Protein AF-A0A941FJR9-F1 (afdb_monomer_lite)

InterPro domains:
  IPR003754 Tetrapyrrole biosynthesis, uroporphyrinogen III synthase [PF02602] (5-1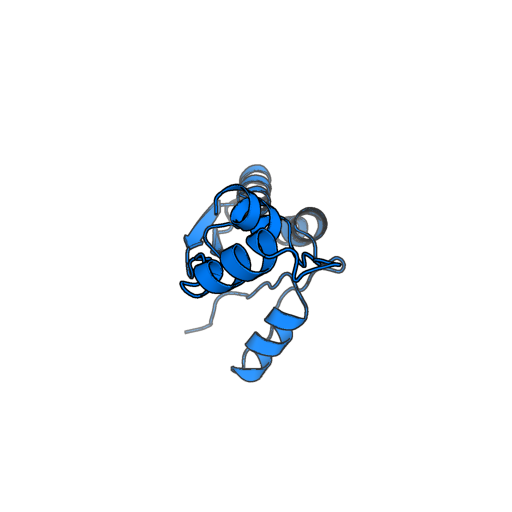15)
  IPR003754 Tetrapyrrole biosynthesis, uroporphyrinogen III synthase [cd06578] (5-115)
  IPR036108 Tetrapyrrole biosynthesis, uroporphyrinogen III synthase superfamily [G3DSA:3.40.50.10090] (2-45)
  IPR036108 Tetrapyrrole biosynthesis, uroporphyrinogen III synthase superfamily [G3DSA:3.40.50.10090] (47-116)
  IPR036108 Tetrapyrrole biosynthesis, uroporphyrinogen III synthase superfamily [SSF69618] (5-115)
  IPR039793 Uroporphyrinogen-III synthase [PTHR38042] (5-115)

Secondary structure (DSSP, 8-state):
-PPPP-B-SSHHHHHHHHHTT---SB--SSSSHHHHHHHHGGGPPTT-EEEEEEETT--SHHHHHHHHTT-EEEEEEEE-----TTHHHHHHHHHTT--S----SSHHHHHHHHH-

Structure (mmCIF, N/CA/C/O backbone):
data_AF-A0A941FJR9-F1
#
_entry.id   AF-A0A941FJR9-F1
#
loop_
_atom_site.group_PDB
_atom_site.id
_atom_site.type_symbol
_atom_site.label_atom_id
_atom_site.label_alt_id
_atom_site.label_comp_id
_atom_site.label_asym_id
_atom_site.label_entity_id
_atom_site.label_seq_id
_atom_site.pdbx_PDB_ins_code
_atom_site.Cartn_x
_atom_site.Cartn_y
_atom_site.Cartn_z
_atom_site.occupancy
_atom_site.B_iso_or_equiv
_atom_site.auth_seq_id
_atom_site.auth_comp_id
_atom_site.auth_asym_id
_atom_site.auth_atom_id
_atom_site.pdbx_PDB_model_num
ATOM 1 N N . MET A 1 1 ? -4.054 -14.640 22.222 1.00 54.53 1 MET A N 1
ATOM 2 C CA . MET A 1 1 ? -3.711 -13.287 21.732 1.00 54.53 1 MET A CA 1
ATOM 3 C C . MET A 1 1 ? -4.521 -13.049 20.465 1.00 54.53 1 MET A C 1
ATOM 5 O O . MET A 1 1 ? -4.495 -13.914 19.599 1.00 54.53 1 MET A O 1
ATOM 9 N N . LYS A 1 2 ? -5.329 -11.985 20.395 1.00 76.31 2 LYS A N 1
ATOM 10 C CA . LYS A 1 2 ? -6.136 -11.677 19.201 1.00 76.31 2 LYS A CA 1
ATOM 11 C C . LYS A 1 2 ? -5.260 -10.888 18.229 1.00 76.31 2 LYS A C 1
ATOM 13 O O . LYS A 1 2 ? -4.560 -9.979 18.668 1.00 76.31 2 LYS A O 1
ATOM 18 N N . LEU A 1 3 ? -5.262 -11.259 16.951 1.00 83.06 3 LEU A N 1
ATOM 19 C CA . LEU A 1 3 ? -4.546 -10.494 15.932 1.00 83.06 3 LEU A CA 1
ATOM 20 C C . LEU A 1 3 ? -5.155 -9.087 15.798 1.00 83.06 3 LEU A C 1
ATOM 22 O O . LEU A 1 3 ? -6.365 -8.936 16.008 1.00 83.06 3 LEU A O 1
ATOM 26 N N . PRO A 1 4 ? -4.344 -8.069 15.454 1.00 91.25 4 PRO A N 1
ATOM 27 C CA . PRO A 1 4 ? -4.861 -6.777 15.018 1.00 91.25 4 PRO A CA 1
ATOM 28 C C . PRO A 1 4 ? -5.814 -6.941 13.829 1.00 91.25 4 PRO A C 1
ATOM 30 O O . PRO A 1 4 ? -5.718 -7.921 13.088 1.00 91.25 4 PRO A O 1
ATOM 33 N N . LYS A 1 5 ? -6.708 -5.966 13.632 1.00 94.56 5 LYS A N 1
ATOM 34 C CA . LYS A 1 5 ? -7.535 -5.917 12.420 1.00 94.56 5 LYS A CA 1
ATOM 35 C C . LYS A 1 5 ? -6.642 -5.756 11.188 1.00 94.56 5 LYS A C 1
ATOM 37 O O . LYS A 1 5 ? -5.658 -5.018 11.240 1.00 94.56 5 LYS A O 1
ATOM 42 N N . ILE A 1 6 ? -6.987 -6.425 10.093 1.00 95.69 6 ILE A N 1
ATOM 43 C CA . ILE A 1 6 ? -6.184 -6.463 8.868 1.00 95.69 6 ILE A CA 1
ATOM 44 C C . ILE A 1 6 ? -6.925 -5.751 7.737 1.00 95.69 6 ILE A C 1
ATOM 46 O O . ILE A 1 6 ? -8.031 -6.136 7.368 1.00 95.69 6 ILE A O 1
ATOM 50 N N . ALA A 1 7 ? -6.282 -4.752 7.142 1.00 95.69 7 ALA A N 1
ATOM 51 C CA . ALA A 1 7 ? -6.742 -4.083 5.931 1.00 95.69 7 ALA A CA 1
ATOM 52 C C . ALA A 1 7 ? -5.871 -4.493 4.735 1.00 95.69 7 ALA A C 1
ATOM 54 O O . ALA A 1 7 ? -4.657 -4.657 4.873 1.00 95.69 7 ALA A O 1
ATOM 55 N N . VAL A 1 8 ? -6.473 -4.645 3.555 1.00 95.19 8 VAL A N 1
ATOM 56 C CA . VAL A 1 8 ? -5.749 -4.923 2.302 1.00 95.19 8 VAL A CA 1
ATOM 57 C C . VAL A 1 8 ? -6.264 -4.026 1.182 1.00 95.19 8 VAL A C 1
ATOM 59 O O . VAL A 1 8 ? -7.448 -3.731 1.123 1.00 95.19 8 VAL A O 1
ATOM 62 N N . ILE A 1 9 ? -5.379 -3.598 0.276 1.00 92.12 9 ILE A N 1
ATOM 63 C CA . ILE A 1 9 ? -5.744 -2.668 -0.810 1.00 92.12 9 ILE A CA 1
ATOM 64 C C . ILE A 1 9 ? -6.314 -3.402 -2.026 1.00 92.12 9 ILE A C 1
ATOM 66 O O . ILE A 1 9 ? -7.221 -2.900 -2.672 1.00 92.12 9 ILE A O 1
ATOM 70 N N . GLY A 1 10 ? -5.760 -4.564 -2.382 1.00 90.31 10 GLY A N 1
ATOM 71 C CA . GLY A 1 10 ? -6.076 -5.244 -3.637 1.00 90.31 10 GLY A CA 1
ATOM 72 C C . GLY A 1 10 ? -6.520 -6.689 -3.446 1.00 90.31 10 GLY A C 1
ATOM 73 O O . GLY A 1 10 ? -6.018 -7.401 -2.573 1.00 90.31 10 GLY A O 1
ATOM 74 N N . SER A 1 11 ? -7.387 -7.151 -4.347 1.00 90.44 11 SER A N 1
ATOM 75 C CA . SER A 1 11 ? -7.948 -8.510 -4.350 1.00 90.44 11 SER A CA 1
ATOM 76 C C . SER A 1 11 ? -6.894 -9.626 -4.375 1.00 90.44 11 SER A C 1
ATOM 78 O O . SER A 1 11 ? -7.077 -10.678 -3.765 1.00 90.44 11 SER A O 1
ATOM 80 N N . LYS A 1 12 ? -5.739 -9.408 -5.023 1.00 93.12 12 LYS A N 1
ATOM 81 C CA . LYS A 1 12 ? -4.618 -10.370 -5.000 1.00 93.12 12 LYS A CA 1
ATOM 82 C C . LYS A 1 12 ? -4.044 -10.554 -3.593 1.00 93.12 12 LYS A C 1
ATOM 84 O O . LYS A 1 12 ? -3.722 -11.679 -3.211 1.00 93.12 12 LYS A O 1
ATOM 89 N N . THR A 1 13 ? -3.928 -9.466 -2.835 1.00 93.38 13 THR A N 1
ATOM 90 C CA . THR A 1 13 ? -3.445 -9.483 -1.450 1.00 93.38 13 THR A CA 1
ATOM 91 C C . THR A 1 13 ? -4.483 -10.118 -0.531 1.00 93.38 13 THR A C 1
ATOM 93 O O . THR A 1 13 ? -4.123 -10.960 0.286 1.00 93.38 13 THR A O 1
ATOM 96 N N . GLU A 1 14 ? -5.768 -9.808 -0.718 1.00 95.12 14 GLU A N 1
ATOM 97 C CA . GLU A 1 14 ? -6.871 -10.461 0.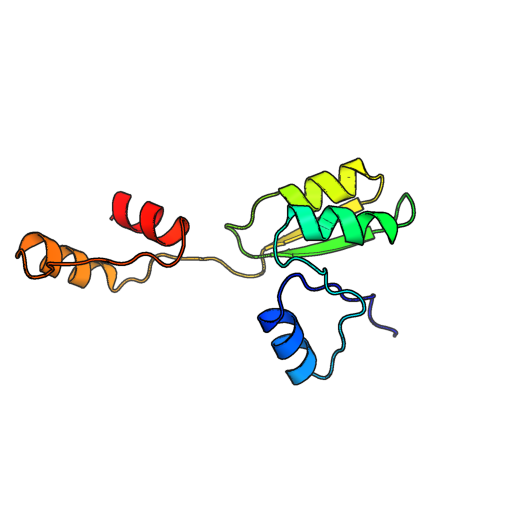001 1.00 95.12 14 GLU A CA 1
ATOM 98 C C . GLU A 1 14 ? -6.870 -11.983 -0.215 1.00 95.12 14 GLU A C 1
ATOM 100 O O . GLU A 1 14 ? -6.912 -12.764 0.738 1.00 95.12 14 GLU A O 1
ATOM 105 N N . ALA A 1 15 ? -6.745 -12.424 -1.469 1.00 95.56 15 ALA A N 1
ATOM 106 C CA . ALA A 1 15 ? -6.675 -13.840 -1.802 1.00 95.56 15 ALA A CA 1
ATOM 107 C C . ALA A 1 15 ? -5.448 -14.518 -1.174 1.00 95.56 15 ALA A C 1
ATOM 109 O O . ALA A 1 15 ? -5.542 -15.656 -0.712 1.00 95.56 15 ALA A O 1
ATOM 110 N N . ALA A 1 16 ? -4.298 -13.835 -1.136 1.00 95.44 16 ALA A N 1
ATOM 111 C CA . ALA A 1 16 ? -3.107 -14.339 -0.461 1.00 95.44 16 ALA A CA 1
ATOM 112 C C . ALA A 1 16 ? -3.333 -14.490 1.048 1.00 95.44 16 ALA A C 1
ATOM 114 O O . ALA A 1 16 ? -3.062 -15.558 1.593 1.00 95.44 16 ALA A O 1
ATOM 115 N N . LEU A 1 17 ? -3.903 -13.471 1.693 1.00 95.12 17 LEU A N 1
ATOM 116 C CA . LEU A 1 17 ? -4.246 -13.484 3.112 1.00 95.12 17 LEU A CA 1
ATOM 117 C C . LEU A 1 17 ? -5.177 -14.662 3.454 1.00 95.12 17 LEU A C 1
ATOM 119 O O . LEU A 1 17 ? -4.910 -15.416 4.392 1.00 95.12 17 LEU A O 1
ATOM 123 N N . LYS A 1 18 ? -6.193 -14.896 2.613 1.00 95.62 18 LYS A N 1
ATOM 124 C CA . LYS A 1 18 ? -7.135 -16.018 2.741 1.00 95.62 18 LYS A CA 1
ATOM 125 C C . LYS A 1 18 ? -6.463 -17.386 2.635 1.00 95.62 18 LYS A C 1
ATOM 127 O O . LYS A 1 18 ? -6.800 -18.282 3.405 1.00 95.62 18 LYS A O 1
ATOM 132 N N . ARG A 1 19 ? -5.491 -17.560 1.729 1.00 96.69 19 ARG A N 1
ATOM 133 C CA . ARG A 1 19 ? -4.714 -18.814 1.629 1.00 96.69 19 ARG A CA 1
ATOM 134 C C . ARG A 1 19 ? -3.912 -19.113 2.895 1.00 96.69 19 ARG A C 1
ATOM 136 O O . ARG A 1 19 ? -3.676 -20.277 3.189 1.00 96.69 19 ARG A O 1
ATOM 143 N N . HIS A 1 20 ? -3.521 -18.082 3.640 1.00 94.12 20 HIS A N 1
ATOM 144 C CA . HIS A 1 20 ? -2.835 -18.223 4.924 1.00 94.12 20 HIS A CA 1
ATOM 145 C C . HIS A 1 20 ? -3.793 -18.363 6.122 1.00 94.12 20 HIS A C 1
ATOM 147 O O . HIS A 1 20 ? -3.336 -18.373 7.261 1.00 94.12 20 HIS A O 1
ATOM 153 N N . GLY A 1 21 ? -5.104 -18.498 5.886 1.00 95.12 21 GLY A N 1
ATOM 154 C CA . GLY A 1 21 ? -6.103 -18.712 6.937 1.00 95.12 21 GLY A CA 1
ATOM 155 C C . GLY A 1 21 ? -6.601 -17.435 7.618 1.00 95.12 21 GLY A C 1
ATOM 156 O O . GLY A 1 21 ? -7.308 -17.520 8.620 1.00 95.12 21 GLY A O 1
ATOM 157 N N . TYR A 1 22 ? -6.269 -16.260 7.080 1.00 94.94 22 TYR A N 1
ATOM 158 C CA . TYR A 1 22 ? -6.681 -14.967 7.625 1.00 94.94 22 TYR A CA 1
ATOM 159 C C . TYR A 1 22 ? -7.769 -14.316 6.767 1.00 94.94 22 TYR A C 1
ATOM 161 O O . TYR A 1 22 ? -7.842 -14.522 5.556 1.00 94.94 22 TYR A O 1
ATOM 169 N N . LYS A 1 23 ? -8.617 -13.497 7.393 1.00 94.38 23 LYS A N 1
ATOM 170 C CA . LYS A 1 23 ? -9.644 -12.699 6.715 1.00 94.38 23 LYS A CA 1
ATOM 171 C C . LYS A 1 23 ? -9.293 -11.220 6.862 1.00 94.38 23 LYS A C 1
ATOM 173 O O . LYS A 1 23 ? -8.910 -10.804 7.949 1.00 94.38 23 LYS A O 1
ATOM 178 N N . ALA A 1 24 ? -9.427 -10.451 5.784 1.00 95.44 24 ALA A N 1
ATOM 179 C CA . ALA A 1 24 ? -9.338 -9.000 5.863 1.00 95.44 24 ALA A CA 1
ATOM 180 C C . ALA A 1 24 ? -10.599 -8.440 6.538 1.00 95.44 2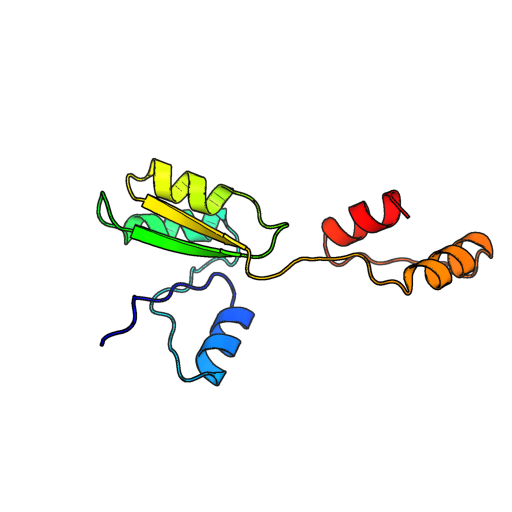4 ALA A C 1
ATOM 182 O O . ALA A 1 24 ? -11.720 -8.825 6.198 1.00 95.44 24 ALA A O 1
ATOM 183 N N . ASP A 1 25 ? -10.408 -7.532 7.487 1.00 95.81 25 ASP A N 1
ATOM 184 C CA . ASP A 1 25 ? -11.476 -6.760 8.122 1.00 95.81 25 ASP A CA 1
ATOM 185 C C . ASP A 1 25 ? -11.916 -5.583 7.245 1.00 95.81 25 ASP A C 1
ATOM 187 O O . ASP A 1 25 ? -13.036 -5.098 7.386 1.00 95.81 25 ASP A O 1
ATOM 191 N N . PHE A 1 26 ? -11.046 -5.137 6.334 1.00 95.44 26 PHE A N 1
ATOM 192 C CA . PHE A 1 26 ? -11.327 -4.057 5.398 1.00 95.44 26 PHE A CA 1
ATOM 193 C C . PHE A 1 26 ? -10.668 -4.293 4.032 1.00 95.44 26 PHE A C 1
ATOM 195 O O . PHE A 1 26 ? -9.487 -4.649 3.945 1.00 95.44 26 PHE A O 1
ATOM 202 N N . VAL A 1 27 ? -11.445 -4.052 2.977 1.00 94.94 27 VAL A N 1
ATOM 203 C CA . VAL A 1 27 ? -11.024 -4.020 1.573 1.00 94.94 27 VAL A CA 1
ATOM 204 C C . VAL A 1 27 ? -11.733 -2.818 0.942 1.00 94.94 27 VAL A C 1
ATOM 206 O O . VAL A 1 27 ? -12.955 -2.745 1.074 1.00 94.94 27 VAL A O 1
ATOM 209 N N . PRO A 1 28 ? -11.022 -1.877 0.297 1.00 93.75 28 PRO A N 1
ATOM 210 C CA . PRO A 1 28 ? -11.650 -0.698 -0.287 1.00 93.75 28 PRO A CA 1
ATOM 211 C C . PRO A 1 28 ? -12.444 -1.062 -1.545 1.00 93.75 28 PRO A C 1
ATOM 213 O O . PRO A 1 28 ? -12.132 -2.050 -2.222 1.00 93.75 28 PRO A O 1
ATOM 216 N N . ALA A 1 29 ? -13.416 -0.228 -1.919 1.00 91.25 29 ALA A N 1
ATOM 217 C CA . ALA A 1 29 ? -14.136 -0.396 -3.181 1.00 91.25 29 ALA A CA 1
ATOM 218 C C . ALA A 1 29 ? -13.229 -0.150 -4.400 1.00 91.25 29 ALA A C 1
ATOM 220 O O . ALA A 1 29 ? -13.400 -0.776 -5.449 1.00 91.25 29 ALA A O 1
ATOM 221 N N . GLN A 1 30 ? -12.246 0.747 -4.263 1.00 87.56 30 GLN A N 1
ATOM 222 C CA . GLN A 1 30 ? -11.255 1.043 -5.297 1.00 87.56 30 GLN A CA 1
ATOM 223 C C . GLN A 1 30 ? -9.851 0.607 -4.869 1.00 87.56 30 GLN A C 1
ATOM 225 O O . GLN A 1 30 ? -9.352 0.994 -3.817 1.00 87.56 30 GLN A O 1
ATOM 230 N N . PHE A 1 31 ? -9.161 -0.140 -5.732 1.00 86.06 31 PHE A N 1
ATOM 231 C CA . PHE A 1 31 ? -7.820 -0.676 -5.459 1.00 86.06 31 PHE A CA 1
ATOM 232 C C . PHE A 1 31 ? -6.692 0.337 -5.736 1.00 86.06 31 PHE A C 1
ATOM 234 O O . PHE A 1 31 ? -5.666 -0.004 -6.329 1.00 86.06 31 PHE A O 1
ATOM 241 N N . VAL A 1 32 ? -6.891 1.592 -5.329 1.00 87.25 32 VAL A N 1
ATOM 242 C CA . VAL A 1 32 ? -5.920 2.694 -5.438 1.00 87.25 32 VAL A CA 1
ATOM 243 C C . VAL A 1 32 ? -5.716 3.347 -4.073 1.00 87.25 32 VAL A C 1
ATOM 245 O O . VAL A 1 32 ? -6.583 3.253 -3.206 1.00 87.25 32 VAL A O 1
ATOM 248 N N . ALA A 1 33 ? -4.565 3.991 -3.862 1.00 87.12 33 ALA A N 1
ATOM 249 C CA . ALA A 1 33 ? -4.196 4.547 -2.557 1.00 87.12 33 ALA A CA 1
ATOM 250 C C . ALA A 1 33 ? -5.192 5.613 -2.081 1.00 87.12 33 ALA A C 1
ATOM 252 O O . ALA A 1 33 ? -5.592 5.609 -0.922 1.00 87.12 33 ALA A O 1
ATOM 253 N N . GLU A 1 34 ? -5.623 6.478 -2.995 1.00 88.62 34 GLU A N 1
ATOM 254 C CA . GLU A 1 34 ? -6.550 7.577 -2.743 1.00 88.62 34 GLU A CA 1
ATOM 255 C C . GLU A 1 34 ? -7.943 7.059 -2.340 1.00 88.62 34 GLU A C 1
ATOM 257 O O . GLU A 1 34 ? -8.522 7.520 -1.359 1.00 88.62 34 GLU A O 1
ATOM 262 N N . GLY A 1 35 ? -8.451 6.042 -3.043 1.00 89.94 35 GLY A N 1
ATOM 263 C CA . GLY A 1 35 ? -9.712 5.377 -2.699 1.00 89.94 35 GLY A CA 1
ATOM 264 C C . GLY A 1 35 ? -9.628 4.618 -1.375 1.00 89.94 35 GLY A C 1
ATOM 265 O O . GLY A 1 35 ? -10.546 4.689 -0.562 1.00 89.94 35 GLY A O 1
ATOM 266 N N . PHE A 1 36 ? -8.490 3.967 -1.111 1.00 93.81 36 PHE A N 1
ATOM 267 C CA . PHE A 1 36 ? -8.249 3.285 0.157 1.00 93.81 36 PHE A CA 1
ATOM 268 C C . PHE A 1 36 ? -8.344 4.240 1.346 1.00 93.81 36 PHE A C 1
ATOM 270 O O . PHE A 1 36 ? -9.087 3.953 2.279 1.00 93.81 36 PHE A O 1
ATOM 277 N N . VAL A 1 37 ? -7.628 5.369 1.328 1.00 93.56 37 VAL A N 1
ATOM 278 C CA . VAL A 1 37 ? -7.599 6.290 2.481 1.00 93.56 37 VAL A CA 1
ATOM 279 C C . VAL A 1 37 ? -8.929 7.011 2.681 1.00 93.56 37 VAL A C 1
ATOM 281 O O . VAL A 1 37 ? -9.322 7.232 3.823 1.00 93.56 37 VAL A O 1
ATOM 284 N N . ALA A 1 38 ? -9.652 7.314 1.596 1.00 92.31 38 ALA A N 1
ATOM 285 C CA . ALA A 1 38 ? -10.962 7.957 1.664 1.00 92.31 38 ALA A CA 1
ATOM 286 C C . ALA A 1 38 ? -11.985 7.113 2.440 1.00 92.31 38 ALA A C 1
ATOM 288 O O . ALA A 1 38 ? -12.772 7.652 3.211 1.00 92.31 38 ALA A O 1
ATOM 289 N N . GLU A 1 39 ? -11.953 5.793 2.263 1.00 94.62 39 GLU A N 1
ATOM 290 C CA . GLU A 1 39 ? -12.822 4.864 2.986 1.00 94.62 39 GLU A CA 1
ATOM 291 C C . GLU A 1 39 ? -12.229 4.484 4.353 1.00 94.62 39 GLU A C 1
ATOM 293 O O . GLU A 1 39 ? -12.916 4.545 5.373 1.00 94.62 39 GLU A O 1
ATOM 298 N N . PHE A 1 40 ? -10.941 4.132 4.401 1.00 95.06 40 PHE A N 1
ATOM 299 C CA . PHE A 1 40 ? -10.291 3.594 5.597 1.00 95.06 40 PHE A CA 1
ATOM 300 C C . PHE A 1 40 ? -10.211 4.607 6.741 1.00 95.06 40 PHE A C 1
ATOM 302 O O . PH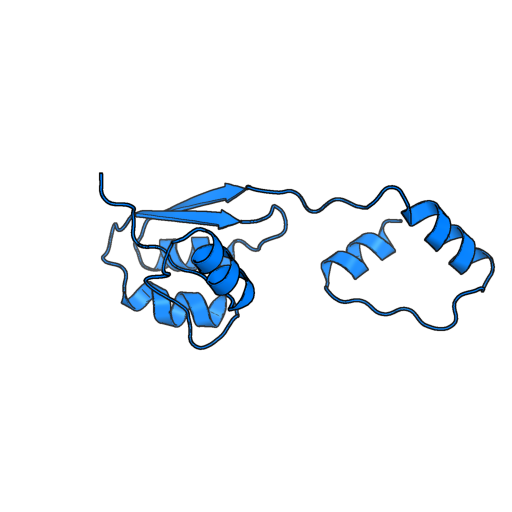E A 1 40 ? -10.457 4.238 7.888 1.00 95.06 40 PHE A O 1
ATOM 309 N N . ASN A 1 41 ? -9.938 5.884 6.449 1.00 93.38 41 ASN A N 1
ATOM 310 C CA . ASN A 1 41 ? -9.829 6.916 7.484 1.00 93.38 41 ASN A CA 1
ATOM 311 C C . ASN A 1 41 ? -11.147 7.134 8.238 1.00 93.38 41 ASN A C 1
ATOM 313 O O . ASN A 1 41 ? -11.121 7.494 9.408 1.00 93.38 41 ASN A O 1
ATOM 317 N N . THR A 1 42 ? -12.297 6.858 7.612 1.00 93.00 42 THR A N 1
ATOM 318 C CA . THR A 1 42 ? -13.610 6.953 8.282 1.00 93.00 42 THR A CA 1
ATOM 319 C C . THR A 1 42 ? -13.816 5.888 9.362 1.00 93.00 42 THR A C 1
ATOM 321 O O . THR A 1 42 ? -14.722 6.007 10.183 1.00 93.00 42 THR A O 1
ATOM 324 N N . LEU A 1 43 ? -12.978 4.847 9.363 1.00 92.50 43 LEU A N 1
ATOM 325 C CA . LEU A 1 43 ? -13.024 3.727 10.301 1.00 92.50 43 LEU A CA 1
ATOM 326 C C . LEU A 1 43 ? -12.009 3.864 11.443 1.00 92.50 43 LEU A C 1
ATOM 328 O O . LEU A 1 43 ? -11.979 3.003 12.327 1.00 92.50 43 LEU A O 1
ATOM 332 N N . LEU A 1 44 ? -11.143 4.880 11.395 1.00 93.00 44 LEU A N 1
ATOM 333 C CA . LEU A 1 44 ? -10.091 5.095 12.380 1.00 93.00 44 LEU A CA 1
ATOM 334 C C . LEU A 1 44 ? -10.543 6.100 13.436 1.00 93.00 44 LEU A C 1
ATOM 336 O O . LEU A 1 44 ? -10.982 7.203 13.124 1.00 93.00 44 LEU A O 1
ATOM 340 N N . ASP A 1 45 ? -10.360 5.726 14.697 1.00 93.12 45 ASP A N 1
ATOM 341 C CA . ASP A 1 45 ? -10.464 6.669 15.802 1.00 93.12 45 ASP A CA 1
ATOM 342 C C . ASP A 1 45 ? -9.216 7.572 15.846 1.00 93.12 45 ASP A C 1
ATOM 344 O O . ASP A 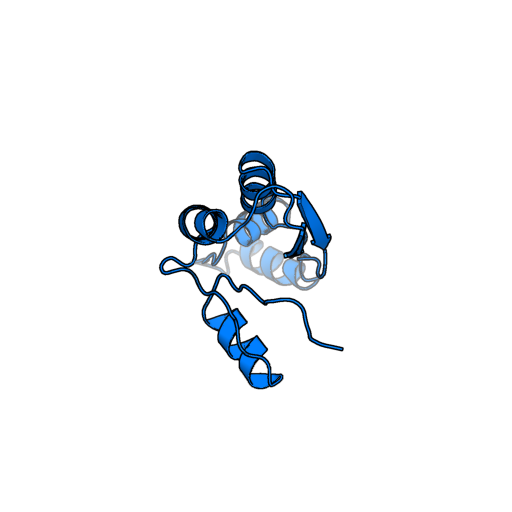1 45 ? -8.107 7.113 15.534 1.00 93.12 45 ASP A O 1
ATOM 348 N N . PRO A 1 46 ? -9.338 8.834 16.295 1.00 90.50 46 PRO A N 1
ATOM 349 C CA . PRO A 1 46 ? -8.180 9.673 16.580 1.00 90.50 46 PRO A CA 1
ATOM 350 C C . PRO A 1 46 ? -7.196 8.976 17.533 1.00 90.50 46 PRO A C 1
ATOM 352 O O . PRO A 1 46 ? -7.584 8.419 18.561 1.00 90.50 46 PRO A O 1
ATOM 355 N N . GLY A 1 47 ? -5.907 8.995 17.192 1.00 94.31 47 GLY A N 1
ATOM 356 C CA . GLY A 1 47 ? -4.847 8.309 17.936 1.00 94.31 47 GLY A CA 1
ATOM 357 C C . GLY A 1 47 ? -4.739 6.799 17.679 1.00 94.31 47 GLY A C 1
ATOM 358 O O . GLY A 1 47 ? -3.878 6.150 18.281 1.00 94.31 47 GLY A O 1
ATOM 359 N N . ALA A 1 48 ? -5.560 6.221 16.790 1.00 95.88 48 ALA A N 1
ATOM 360 C CA . ALA A 1 48 ? -5.414 4.827 16.379 1.00 95.88 48 ALA A CA 1
ATOM 361 C C . ALA A 1 48 ? -4.025 4.571 15.780 1.00 95.88 48 ALA A C 1
ATOM 363 O O . ALA A 1 48 ? -3.472 5.409 15.073 1.00 95.88 48 ALA A O 1
ATOM 364 N N . ARG A 1 49 ? -3.460 3.390 16.042 1.00 96.94 49 ARG A N 1
ATOM 365 C CA . ARG A 1 49 ? -2.150 2.991 15.517 1.00 96.94 49 ARG A CA 1
ATOM 366 C C . ARG A 1 49 ? -2.307 2.003 14.371 1.00 96.94 49 ARG A C 1
ATOM 368 O O . ARG A 1 49 ? -2.949 0.966 14.535 1.00 96.94 49 ARG A O 1
ATOM 375 N N . VAL A 1 50 ? -1.672 2.301 13.247 1.00 96.94 50 VAL A N 1
ATOM 376 C CA . VAL A 1 50 ? -1.677 1.491 12.028 1.00 96.94 50 VAL A CA 1
ATOM 377 C C . VAL A 1 50 ? -0.239 1.134 11.668 1.00 96.94 50 VAL A C 1
ATOM 379 O O . VAL A 1 50 ? 0.636 1.992 11.680 1.00 96.94 50 VAL A O 1
ATOM 382 N N . LEU A 1 51 ? 0.004 -0.135 11.334 1.00 96.75 51 LEU A N 1
ATOM 383 C CA . LEU A 1 51 ? 1.271 -0.583 10.758 1.00 96.75 51 LEU A CA 1
ATOM 384 C C . LEU A 1 51 ? 1.072 -0.850 9.264 1.00 96.75 51 LEU A C 1
ATOM 386 O O . LEU A 1 51 ? 0.328 -1.759 8.890 1.00 96.75 51 LEU A O 1
ATOM 390 N N . LEU A 1 52 ? 1.761 -0.092 8.417 1.00 96.31 52 LEU A N 1
ATOM 391 C CA . LEU A 1 52 ? 1.727 -0.243 6.968 1.00 96.31 52 LEU A CA 1
ATOM 392 C C . LEU A 1 52 ? 2.931 -1.058 6.482 1.00 96.31 52 LEU A C 1
ATOM 394 O O . LEU A 1 52 ? 4.049 -0.554 6.372 1.00 96.31 52 LEU A O 1
ATOM 398 N N . ALA A 1 53 ? 2.691 -2.326 6.144 1.00 95.06 53 ALA A N 1
ATOM 399 C CA . ALA A 1 53 ? 3.680 -3.177 5.489 1.00 95.06 53 ALA A CA 1
ATOM 400 C C . ALA A 1 53 ? 3.679 -2.941 3.973 1.00 95.06 53 ALA A C 1
ATOM 402 O O . ALA A 1 53 ? 2.679 -3.203 3.299 1.00 95.06 53 ALA A O 1
ATOM 403 N N . LYS A 1 54 ? 4.801 -2.462 3.423 1.00 93.94 54 LYS A N 1
ATOM 404 C CA . LYS A 1 54 ? 4.906 -2.092 2.004 1.00 93.94 54 LYS A CA 1
ATOM 405 C C . LYS A 1 54 ? 6.240 -2.484 1.367 1.00 93.94 54 LYS A C 1
ATOM 407 O O . LYS A 1 54 ? 7.195 -2.861 2.041 1.00 93.94 54 LYS A O 1
ATOM 412 N N . GLY A 1 55 ? 6.302 -2.415 0.039 1.00 93.69 55 GLY A N 1
ATOM 413 C CA . GLY A 1 55 ? 7.562 -2.504 -0.704 1.00 93.69 55 GLY A CA 1
ATOM 414 C C . GLY A 1 55 ? 8.311 -1.171 -0.718 1.00 93.69 55 GLY A C 1
ATOM 415 O O . GLY A 1 55 ? 7.699 -0.113 -0.585 1.00 93.69 55 GLY A O 1
ATOM 416 N N . ASN A 1 56 ? 9.623 -1.204 -0.957 1.00 93.06 56 ASN A N 1
ATOM 417 C CA . ASN A 1 56 ? 10.475 -0.004 -0.960 1.00 93.06 56 ASN A CA 1
ATOM 418 C C . ASN A 1 56 ? 10.074 1.085 -1.981 1.00 93.06 56 ASN A C 1
ATOM 420 O O . ASN A 1 56 ? 10.430 2.242 -1.801 1.00 93.06 56 ASN A O 1
ATOM 424 N N . LEU A 1 57 ? 9.358 0.730 -3.054 1.00 87.50 57 LEU A N 1
ATOM 425 C CA . LEU A 1 57 ? 8.899 1.677 -4.082 1.00 87.50 57 LEU A CA 1
ATOM 426 C C . LEU A 1 57 ? 7.497 2.248 -3.819 1.00 87.50 57 LEU A C 1
ATOM 428 O O . LEU A 1 57 ? 7.003 3.050 -4.612 1.00 87.50 57 LEU A O 1
ATOM 432 N N . ALA A 1 58 ? 6.817 1.813 -2.757 1.00 87.94 58 ALA A N 1
ATOM 433 C CA . ALA A 1 58 ? 5.480 2.298 -2.452 1.00 87.94 58 ALA A CA 1
ATOM 434 C C . ALA A 1 58 ? 5.524 3.759 -1.976 1.00 87.94 58 ALA A C 1
ATOM 436 O O . ALA A 1 58 ? 6.324 4.122 -1.112 1.00 87.94 58 ALA A O 1
ATOM 437 N N . ARG A 1 59 ? 4.628 4.588 -2.523 1.00 87.69 59 ARG A N 1
ATOM 438 C CA . ARG A 1 59 ? 4.480 6.007 -2.158 1.00 87.69 59 ARG A CA 1
ATOM 439 C C . ARG A 1 59 ? 4.101 6.166 -0.676 1.00 87.69 59 ARG A C 1
ATOM 441 O O . ARG A 1 59 ? 3.594 5.228 -0.062 1.00 87.69 59 ARG A O 1
ATOM 448 N N . ALA A 1 60 ? 4.346 7.349 -0.115 1.00 90.75 60 ALA A N 1
ATOM 449 C CA . ALA A 1 60 ? 4.010 7.690 1.273 1.00 90.75 60 ALA A CA 1
ATOM 450 C C . ALA A 1 60 ? 2.535 8.100 1.480 1.00 90.75 60 ALA A C 1
ATOM 452 O O . ALA A 1 60 ? 2.080 8.143 2.615 1.00 90.75 60 ALA A O 1
ATOM 453 N N . VAL A 1 61 ? 1.772 8.289 0.393 1.00 92.88 61 VAL A N 1
ATOM 454 C CA . VAL A 1 61 ? 0.380 8.797 0.380 1.00 92.88 61 VAL A CA 1
ATOM 455 C C . VAL A 1 61 ? -0.521 8.180 1.451 1.00 92.88 61 VAL A C 1
ATOM 457 O O . VAL A 1 61 ? -1.288 8.890 2.086 1.00 92.88 61 VAL A O 1
ATOM 460 N N . ILE A 1 62 ? -0.449 6.861 1.658 1.00 94.44 62 ILE A N 1
ATOM 461 C CA . ILE A 1 62 ? -1.311 6.180 2.634 1.00 94.44 62 ILE A CA 1
ATOM 462 C C . ILE A 1 62 ? -0.930 6.564 4.064 1.00 94.44 62 ILE A C 1
ATOM 464 O O . ILE A 1 62 ? -1.804 6.889 4.860 1.00 94.44 62 ILE A O 1
ATOM 468 N N . ALA A 1 63 ? 0.363 6.538 4.388 1.00 95.56 63 ALA A N 1
ATOM 469 C CA . ALA A 1 63 ? 0.838 6.882 5.721 1.00 95.56 63 ALA A CA 1
ATOM 470 C C . ALA A 1 63 ? 0.610 8.368 6.028 1.00 95.56 63 ALA A C 1
ATOM 472 O O . ALA A 1 63 ? 0.133 8.697 7.111 1.00 95.56 63 ALA A O 1
ATOM 473 N N . GLU A 1 64 ? 0.880 9.246 5.059 1.00 96.25 64 GLU A N 1
ATOM 474 C CA . GLU A 1 64 ? 0.617 10.687 5.153 1.00 96.25 64 GLU A CA 1
ATOM 475 C C . GLU A 1 64 ? -0.865 10.958 5.436 1.00 96.25 64 GLU A C 1
ATOM 477 O O . GLU A 1 64 ? -1.186 11.574 6.447 1.00 96.25 64 GLU A O 1
ATOM 482 N N . ALA A 1 65 ? -1.775 10.398 4.633 1.00 95.44 65 ALA A N 1
ATOM 483 C CA . ALA A 1 65 ? -3.210 10.616 4.800 1.00 95.44 65 ALA A CA 1
ATOM 484 C C . ALA A 1 65 ? -3.774 10.049 6.116 1.00 95.44 65 ALA A C 1
ATOM 486 O O . ALA A 1 65 ? -4.711 10.615 6.678 1.00 95.44 65 ALA A O 1
ATOM 487 N N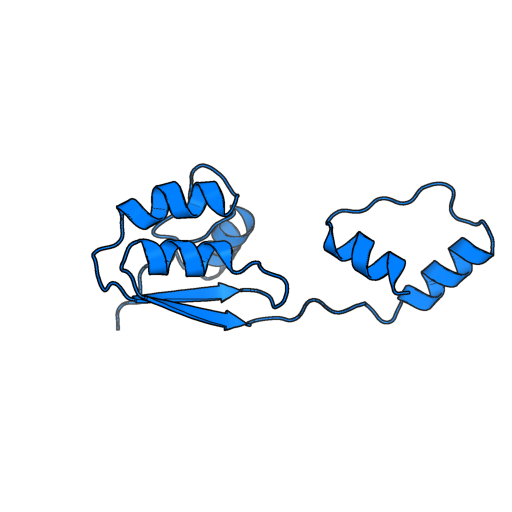 . ILE A 1 66 ? -3.240 8.929 6.619 1.00 96.06 66 ILE A N 1
ATOM 488 C CA . ILE A 1 66 ? -3.639 8.379 7.928 1.00 96.06 66 ILE A CA 1
ATOM 489 C C . ILE A 1 66 ? -3.163 9.303 9.060 1.00 96.06 66 ILE A C 1
ATOM 491 O O . ILE A 1 66 ? -3.921 9.572 9.993 1.00 96.06 66 ILE A O 1
ATOM 495 N N . ASN A 1 67 ? -1.932 9.815 8.968 1.00 96.00 67 ASN A N 1
ATOM 496 C CA . ASN A 1 67 ? -1.382 10.747 9.952 1.00 96.00 67 ASN A CA 1
ATOM 497 C C . ASN A 1 67 ? -2.139 12.086 9.958 1.00 96.00 67 ASN A C 1
ATOM 499 O O . ASN A 1 67 ? -2.459 12.612 11.023 1.00 96.00 67 ASN A O 1
ATOM 503 N N . GLU A 1 68 ? -2.484 12.616 8.783 1.00 95.12 68 GLU A N 1
ATOM 504 C CA . GLU A 1 68 ? -3.288 13.839 8.631 1.00 95.12 68 GLU A CA 1
ATOM 505 C C . GLU A 1 68 ? -4.705 13.691 9.204 1.00 95.12 68 GLU A C 1
ATOM 507 O O . GLU A 1 68 ? -5.261 14.652 9.732 1.00 95.12 68 GLU A O 1
ATOM 512 N N . ALA A 1 69 ? -5.270 12.480 9.172 1.00 93.88 69 ALA A N 1
ATOM 513 C CA . ALA A 1 69 ? -6.551 12.164 9.804 1.00 93.88 69 ALA A CA 1
ATOM 514 C C . ALA A 1 69 ? -6.470 12.029 11.342 1.00 93.88 69 ALA A C 1
ATOM 516 O O . ALA A 1 69 ? -7.477 11.744 11.989 1.00 93.88 69 ALA A O 1
ATOM 517 N N . GLY A 1 70 ? -5.294 12.238 11.945 1.00 94.38 70 GLY A N 1
ATOM 518 C CA . GLY A 1 70 ? -5.091 12.208 13.395 1.00 94.38 70 GLY A CA 1
ATOM 519 C C . GLY A 1 70 ? -4.821 10.817 13.976 1.00 94.38 70 GLY A C 1
ATOM 520 O O . GLY A 1 70 ? -4.779 10.668 15.198 1.00 94.38 70 GLY A O 1
ATOM 521 N N . ALA A 1 71 ? -4.634 9.802 13.132 1.00 96.75 71 ALA A N 1
ATOM 522 C CA . ALA A 1 71 ? -4.110 8.498 13.531 1.00 96.75 71 ALA A CA 1
ATOM 523 C C . ALA A 1 71 ? -2.568 8.485 13.451 1.00 96.75 71 ALA A C 1
ATOM 525 O O . ALA A 1 71 ? -1.937 9.470 13.084 1.00 96.75 71 ALA A O 1
ATOM 526 N N . ILE A 1 72 ? -1.943 7.375 13.841 1.00 97.38 72 ILE A N 1
ATOM 527 C CA . ILE A 1 72 ? -0.488 7.182 13.827 1.00 97.38 72 ILE A CA 1
ATOM 528 C C . ILE A 1 72 ? -0.177 6.009 12.902 1.00 97.38 72 ILE A C 1
ATOM 530 O O . ILE A 1 72 ? -0.537 4.870 13.209 1.00 97.38 72 ILE A O 1
ATOM 534 N N . CYS A 1 73 ? 0.503 6.272 11.789 1.00 97.06 73 CYS A N 1
ATOM 535 C CA . CYS A 1 73 ? 0.923 5.256 10.833 1.00 97.06 73 CYS A CA 1
ATOM 536 C C . CYS A 1 73 ? 2.435 5.006 10.907 1.00 97.06 73 CYS A C 1
ATOM 538 O O . CYS A 1 73 ? 3.230 5.844 10.484 1.00 97.06 73 CYS A O 1
ATOM 540 N N . ASP A 1 74 ? 2.818 3.820 11.378 1.00 97.19 74 ASP A N 1
ATOM 541 C CA . ASP A 1 74 ? 4.187 3.308 11.312 1.00 97.19 74 ASP A CA 1
ATOM 542 C C . ASP A 1 74 ? 4.376 2.532 9.995 1.00 97.19 74 ASP A C 1
ATOM 544 O O . ASP A 1 74 ? 3.539 1.706 9.627 1.00 97.19 74 ASP A O 1
ATOM 548 N N . GLU A 1 75 ? 5.478 2.753 9.277 1.00 96.38 75 GLU A N 1
ATOM 549 C CA . GLU A 1 75 ? 5.764 2.061 8.012 1.00 96.38 75 GLU A CA 1
ATOM 550 C C . GLU A 1 75 ? 6.867 1.008 8.169 1.00 96.38 75 GLU A C 1
ATOM 552 O O . GLU A 1 75 ? 7.886 1.240 8.821 1.00 96.38 75 GLU A O 1
ATOM 557 N N . VAL A 1 76 ? 6.702 -0.144 7.511 1.00 96.50 76 VAL A N 1
ATOM 558 C CA . VAL A 1 76 ? 7.734 -1.187 7.435 1.00 96.50 76 VAL A CA 1
ATOM 559 C C . VAL A 1 76 ? 7.933 -1.661 5.999 1.00 96.50 76 VAL A C 1
ATOM 561 O O . VAL A 1 76 ? 6.992 -2.062 5.308 1.00 96.50 76 VAL A O 1
ATOM 564 N N . ILE A 1 77 ? 9.187 -1.633 5.542 1.00 95.31 77 ILE A N 1
ATOM 565 C CA . ILE A 1 77 ? 9.573 -2.161 4.232 1.00 95.31 77 ILE A CA 1
ATOM 566 C C . ILE A 1 77 ? 9.803 -3.667 4.359 1.00 95.31 77 ILE A C 1
ATOM 568 O O . ILE A 1 77 ? 10.763 -4.101 4.990 1.00 95.31 77 ILE A O 1
ATOM 572 N N . ILE A 1 78 ? 8.937 -4.464 3.732 1.00 95.75 78 ILE A N 1
ATOM 573 C CA . ILE A 1 78 ? 8.979 -5.935 3.816 1.00 95.75 78 ILE A CA 1
ATOM 574 C C . ILE A 1 78 ? 9.601 -6.608 2.587 1.00 95.75 78 ILE A C 1
ATOM 576 O O . ILE A 1 78 ? 9.910 -7.796 2.627 1.00 95.75 78 ILE A O 1
ATOM 580 N N . TYR A 1 79 ? 9.809 -5.871 1.492 1.00 91.56 79 TYR A N 1
ATOM 581 C CA . TYR A 1 79 ? 10.544 -6.359 0.324 1.00 91.56 79 TYR A CA 1
ATOM 582 C C . TYR A 1 79 ? 11.135 -5.213 -0.503 1.00 91.56 79 TYR A C 1
ATOM 584 O O . TYR A 1 79 ? 10.658 -4.075 -0.470 1.00 91.56 79 TYR A O 1
ATOM 592 N N . HIS A 1 80 ? 12.160 -5.548 -1.289 1.00 89.19 80 HIS A N 1
ATOM 593 C CA . HIS A 1 80 ? 12.799 -4.635 -2.229 1.00 89.19 80 HIS A CA 1
ATOM 594 C C . HIS A 1 80 ? 12.522 -5.063 -3.666 1.00 89.19 80 HIS A C 1
ATOM 596 O O . HIS A 1 80 ? 12.751 -6.210 -4.045 1.00 89.19 80 HIS A O 1
ATOM 602 N N . THR A 1 81 ? 12.054 -4.121 -4.476 1.00 84.25 81 THR A N 1
ATOM 603 C CA . THR A 1 81 ? 12.041 -4.274 -5.929 1.00 84.25 81 THR A CA 1
ATOM 604 C C . THR A 1 81 ? 13.450 -3.995 -6.435 1.00 84.25 81 THR A C 1
ATOM 606 O O . THR A 1 81 ? 13.959 -2.888 -6.260 1.00 84.25 81 THR A O 1
ATOM 609 N N . VAL A 1 82 ? 14.077 -5.000 -7.042 1.00 83.94 82 VAL A N 1
ATOM 610 C CA . VAL A 1 82 ? 15.436 -4.919 -7.589 1.00 83.94 82 VAL A CA 1
ATOM 611 C C . VAL A 1 82 ? 15.421 -5.164 -9.092 1.00 83.94 82 VAL A C 1
ATOM 613 O O . VAL A 1 82 ? 14.551 -5.865 -9.613 1.00 83.94 82 VAL A O 1
ATOM 616 N N . LEU A 1 83 ? 16.396 -4.589 -9.791 1.00 76.69 83 LEU A N 1
ATOM 617 C CA . LEU A 1 83 ? 16.669 -4.917 -11.186 1.00 76.69 83 LEU A CA 1
ATOM 618 C C . LEU A 1 83 ? 17.172 -6.370 -11.280 1.00 76.69 83 LEU A C 1
ATOM 620 O O . LEU A 1 83 ? 18.132 -6.723 -10.588 1.00 76.69 83 LEU A O 1
ATOM 624 N N . PRO A 1 84 ? 16.550 -7.231 -12.104 1.00 75.56 84 PRO A N 1
ATOM 625 C CA . PRO A 1 84 ? 17.050 -8.581 -12.316 1.00 75.56 84 PRO A CA 1
ATOM 626 C C . PRO A 1 84 ? 18.381 -8.546 -13.078 1.00 75.56 84 PRO A C 1
ATOM 628 O O . PRO A 1 84 ? 18.530 -7.803 -14.044 1.00 75.56 84 PRO A O 1
ATOM 631 N N . ARG A 1 85 ? 19.332 -9.406 -12.684 1.00 70.31 85 ARG A N 1
ATOM 632 C CA . ARG A 1 85 ? 20.669 -9.506 -13.310 1.00 70.31 85 ARG A CA 1
ATOM 633 C C . ARG A 1 85 ? 20.632 -9.871 -14.803 1.00 70.31 85 ARG A C 1
ATOM 635 O O . ARG A 1 85 ? 21.606 -9.664 -15.506 1.00 70.31 85 ARG A O 1
ATOM 642 N N . SER A 1 86 ? 19.515 -10.403 -15.299 1.00 68.75 86 SER A N 1
ATOM 643 C CA . SER A 1 86 ? 19.326 -10.786 -16.703 1.00 68.75 86 SER A CA 1
ATOM 644 C C . SER A 1 86 ? 19.049 -9.610 -17.651 1.00 68.75 86 SER A C 1
ATOM 646 O O . SER A 1 86 ? 18.737 -9.846 -18.819 1.00 68.75 86 SER A O 1
ATOM 648 N N . SER A 1 87 ? 19.131 -8.359 -17.185 1.00 66.81 87 SER A N 1
ATOM 649 C CA . SER A 1 87 ? 18.944 -7.164 -18.020 1.00 66.81 87 SER A CA 1
ATOM 650 C C . SER A 1 87 ? 19.990 -7.035 -19.133 1.00 66.81 87 SER A C 1
ATOM 652 O O . SER A 1 87 ? 19.696 -6.449 -20.169 1.00 66.81 87 SER A O 1
ATOM 654 N N . GLU A 1 88 ? 21.169 -7.645 -18.989 1.00 72.38 88 GLU A N 1
ATOM 655 C CA . GLU A 1 88 ? 22.235 -7.609 -20.005 1.00 72.38 88 GLU A CA 1
ATOM 656 C C . GLU A 1 88 ? 21.801 -8.212 -21.349 1.00 72.38 88 GLU A C 1
ATOM 658 O O . GLU A 1 88 ? 22.108 -7.667 -22.410 1.00 72.38 88 GLU A O 1
ATOM 663 N N . LYS A 1 89 ? 21.020 -9.301 -21.319 1.00 78.19 89 LYS A N 1
ATOM 664 C CA . LYS A 1 89 ? 20.499 -9.934 -22.538 1.00 78.19 89 LYS A CA 1
ATOM 665 C C . LYS A 1 89 ? 19.500 -9.029 -23.259 1.00 78.19 89 LYS A C 1
ATOM 667 O O . LYS A 1 89 ? 19.510 -8.966 -24.482 1.00 78.19 89 LYS A O 1
ATOM 672 N N . LEU A 1 90 ? 18.667 -8.303 -22.509 1.00 79.31 90 LEU A N 1
ATOM 673 C CA . LEU A 1 90 ? 17.731 -7.333 -23.079 1.00 79.31 90 LEU A CA 1
ATOM 674 C C . LEU A 1 90 ? 18.487 -6.196 -23.779 1.00 79.31 90 LEU A C 1
ATOM 676 O O . LEU A 1 90 ? 18.142 -5.840 -24.900 1.00 79.31 90 LEU A O 1
ATOM 680 N N . VAL A 1 91 ? 19.558 -5.686 -23.162 1.00 79.19 91 VAL A N 1
ATOM 681 C CA . VAL A 1 91 ? 20.408 -4.647 -23.766 1.00 79.19 91 VAL A CA 1
ATOM 682 C C . VAL A 1 91 ? 21.034 -5.128 -25.078 1.00 79.19 91 VAL A C 1
ATOM 684 O O . VAL A 1 91 ? 21.069 -4.367 -26.043 1.00 79.19 91 VAL A O 1
ATOM 687 N N . GLN A 1 92 ? 21.501 -6.380 -25.147 1.00 82.38 92 GLN A N 1
ATOM 688 C CA . GLN A 1 92 ? 22.042 -6.941 -26.391 1.00 82.38 92 GLN A CA 1
ATOM 689 C C . GLN A 1 92 ? 20.987 -7.037 -27.497 1.00 82.38 92 GLN A C 1
ATOM 691 O O . GLN A 1 92 ? 21.235 -6.566 -28.603 1.00 82.38 92 GLN A O 1
ATOM 696 N N . LEU A 1 93 ? 19.799 -7.563 -27.188 1.00 85.12 93 LEU A N 1
ATOM 697 C CA . LEU A 1 93 ? 18.703 -7.672 -28.156 1.00 85.12 93 LEU A CA 1
ATOM 698 C C . LEU A 1 93 ? 18.290 -6.299 -28.717 1.00 85.12 93 LEU A C 1
ATOM 700 O O . LEU A 1 93 ? 18.025 -6.172 -29.908 1.00 85.12 93 LEU A O 1
ATOM 704 N N . ILE A 1 94 ? 18.297 -5.252 -27.886 1.00 84.44 94 ILE A N 1
ATOM 705 C CA . ILE A 1 94 ? 18.013 -3.877 -28.329 1.00 84.44 94 ILE A CA 1
ATOM 706 C C . ILE A 1 94 ? 19.119 -3.352 -29.243 1.00 84.44 94 ILE A C 1
ATOM 708 O O . ILE A 1 94 ? 18.825 -2.811 -30.306 1.00 84.44 94 ILE A O 1
ATOM 712 N N . LYS A 1 95 ? 20.390 -3.509 -28.845 1.00 83.69 95 LYS A N 1
ATOM 713 C CA . LYS A 1 95 ? 21.543 -3.047 -29.640 1.00 83.69 95 LYS A CA 1
ATOM 714 C C . LYS A 1 95 ? 21.612 -3.717 -31.008 1.00 83.69 95 LYS A C 1
ATOM 716 O O . LYS A 1 95 ? 22.026 -3.081 -31.970 1.00 83.69 95 LYS A O 1
ATOM 721 N N . ASN A 1 96 ? 21.197 -4.975 -31.086 1.00 90.62 96 ASN A N 1
ATOM 722 C CA . ASN A 1 96 ? 21.177 -5.740 -32.324 1.00 90.62 96 ASN A CA 1
ATOM 723 C C . ASN A 1 96 ? 19.919 -5.487 -33.174 1.00 90.62 96 ASN A C 1
ATOM 725 O O . ASN A 1 96 ? 19.773 -6.112 -34.220 1.00 90.62 96 ASN A O 1
ATOM 729 N N . HIS A 1 97 ? 19.019 -4.587 -32.753 1.00 84.94 97 HIS A N 1
ATOM 730 C CA . HIS A 1 97 ? 17.727 -4.343 -33.404 1.00 84.94 97 HIS A CA 1
ATOM 731 C C . HIS A 1 97 ? 16.854 -5.609 -33.531 1.00 84.94 97 HIS A C 1
ATOM 733 O O . HIS A 1 97 ? 16.090 -5.755 -34.477 1.00 84.94 97 HIS A O 1
ATOM 739 N N . GLU A 1 98 ? 16.943 -6.518 -32.556 1.00 89.88 98 GLU A N 1
ATOM 740 C CA . GLU A 1 98 ? 16.184 -7.779 -32.508 1.00 89.88 98 GLU A CA 1
ATOM 741 C C . GLU A 1 98 ? 14.834 -7.636 -31.771 1.00 89.88 98 GLU A C 1
ATOM 743 O O . GLU A 1 98 ? 14.182 -8.631 -31.454 1.00 89.88 98 GLU A O 1
ATOM 748 N N . ILE A 1 99 ? 14.417 -6.405 -31.444 1.00 87.06 99 ILE A N 1
ATOM 749 C CA . ILE A 1 99 ? 13.157 -6.106 -30.751 1.00 87.06 99 ILE A CA 1
ATOM 750 C C . ILE A 1 99 ? 12.399 -5.018 -31.505 1.00 87.06 99 ILE A C 1
ATOM 752 O O . ILE A 1 99 ? 12.828 -3.866 -31.533 1.00 87.06 99 ILE A O 1
ATOM 756 N N . ASP A 1 100 ? 11.221 -5.370 -32.018 1.00 87.12 100 ASP A N 1
ATOM 757 C CA . ASP A 1 100 ? 10.316 -4.424 -32.679 1.00 87.12 100 ASP A CA 1
ATOM 758 C C . ASP A 1 100 ? 9.352 -3.734 -31.697 1.00 87.12 100 ASP A C 1
ATOM 760 O O . ASP A 1 100 ? 8.934 -2.598 -31.916 1.00 87.12 100 ASP A O 1
ATOM 764 N N . ILE A 1 101 ? 8.969 -4.417 -30.607 1.00 88.75 101 ILE A N 1
ATOM 765 C CA . ILE A 1 101 ? 7.962 -3.940 -29.644 1.00 88.75 101 ILE A CA 1
ATOM 766 C C . ILE A 1 101 ? 8.392 -4.258 -28.209 1.00 88.75 101 ILE A C 1
ATOM 768 O O . ILE A 1 101 ? 8.796 -5.377 -27.896 1.00 88.75 101 ILE A O 1
ATOM 772 N N . MET A 1 102 ? 8.218 -3.286 -27.308 1.00 84.75 102 MET A N 1
ATOM 773 C CA . MET A 1 102 ? 8.423 -3.444 -25.866 1.00 84.75 102 MET A CA 1
ATOM 774 C C . MET A 1 102 ? 7.182 -2.997 -25.085 1.00 84.75 102 MET A C 1
ATOM 776 O O . MET A 1 102 ? 6.589 -1.963 -25.384 1.00 84.75 102 MET A O 1
ATOM 780 N N . THR A 1 103 ? 6.784 -3.766 -24.068 1.00 88.25 103 THR A N 1
ATOM 781 C CA . THR A 1 103 ? 5.624 -3.464 -23.210 1.00 88.25 103 THR A CA 1
ATOM 782 C C . THR A 1 103 ? 6.047 -3.322 -21.753 1.00 88.25 103 THR A C 1
ATOM 784 O O . THR A 1 103 ? 6.809 -4.138 -21.236 1.00 88.25 103 THR A O 1
ATOM 787 N N . PHE A 1 104 ? 5.498 -2.316 -21.072 1.00 85.00 104 PHE A N 1
ATOM 788 C CA . PHE A 1 104 ? 5.752 -2.031 -19.662 1.00 85.00 104 PHE A CA 1
ATOM 789 C C . PHE A 1 104 ? 4.487 -2.263 -18.839 1.00 85.00 104 PHE A C 1
ATOM 791 O O . PHE A 1 104 ? 3.401 -1.837 -19.223 1.00 85.00 104 PHE A O 1
ATOM 798 N N . THR A 1 105 ? 4.624 -2.930 -17.695 1.00 83.81 105 THR A N 1
ATOM 799 C CA . THR A 1 105 ? 3.491 -3.278 -16.815 1.00 83.81 105 THR A CA 1
ATOM 800 C C . THR A 1 105 ? 3.429 -2.414 -15.556 1.00 83.81 105 THR A C 1
ATOM 802 O O . THR A 1 105 ? 2.485 -2.522 -14.774 1.00 83.81 105 THR A O 1
ATOM 805 N N . SER A 1 106 ? 4.418 -1.536 -15.360 1.00 77.69 106 SER A N 1
ATOM 806 C CA . SER A 1 106 ? 4.447 -0.539 -14.289 1.00 77.69 106 SER A CA 1
ATOM 807 C C . SER A 1 106 ? 5.425 0.597 -14.600 1.00 77.69 106 SER A C 1
ATOM 809 O O . SER A 1 106 ? 6.418 0.408 -15.306 1.00 77.69 106 SER A O 1
ATOM 811 N N . SER A 1 107 ? 5.233 1.763 -13.983 1.00 79.06 107 SER A N 1
ATOM 812 C CA . SER A 1 107 ? 6.175 2.887 -14.110 1.00 79.06 107 SER A CA 1
ATOM 813 C C . SER A 1 107 ? 7.589 2.540 -13.621 1.00 79.06 107 SER A C 1
ATOM 815 O O . SER A 1 107 ? 8.574 3.053 -14.147 1.00 79.06 107 SER A O 1
ATOM 817 N N . SER A 1 108 ? 7.723 1.619 -12.656 1.00 74.31 108 SER A N 1
ATOM 818 C CA . SER A 1 108 ? 9.037 1.151 -12.198 1.00 74.31 108 SER A CA 1
ATOM 819 C C . SER A 1 108 ? 9.808 0.399 -13.285 1.00 74.31 108 SER A C 1
ATOM 821 O O . SER A 1 108 ? 11.025 0.547 -13.358 1.00 74.31 108 SER A O 1
ATOM 823 N N . THR A 1 109 ? 9.124 -0.343 -14.165 1.00 79.12 109 THR A N 1
ATOM 824 C CA . THR A 1 109 ? 9.785 -1.034 -15.288 1.00 79.12 109 THR A CA 1
ATOM 825 C C . THR A 1 109 ? 10.357 -0.059 -16.320 1.00 79.12 109 THR A C 1
ATOM 827 O O . THR A 1 109 ? 11.438 -0.311 -16.844 1.00 79.12 109 THR A O 1
ATOM 830 N N . VAL A 1 110 ? 9.715 1.096 -16.530 1.00 81.50 110 VAL A N 1
ATOM 831 C CA . VAL A 1 110 ? 10.232 2.171 -17.399 1.00 81.50 110 VAL A CA 1
ATOM 832 C C . VAL A 1 110 ? 11.462 2.842 -16.780 1.00 81.50 110 VAL A C 1
ATOM 834 O O . VAL A 1 110 ? 12.484 2.998 -17.441 1.00 81.50 110 VAL A O 1
ATOM 837 N N . ASN A 1 111 ? 11.405 3.193 -15.492 1.00 78.19 111 ASN A N 1
ATOM 838 C CA . ASN A 1 111 ? 12.544 3.812 -14.801 1.00 78.19 111 ASN A CA 1
ATOM 839 C C . ASN A 1 111 ? 13.767 2.894 -14.761 1.00 78.19 111 ASN A C 1
ATOM 841 O O . ASN A 1 111 ? 14.901 3.353 -14.859 1.00 78.19 111 ASN A O 1
ATOM 845 N N . HIS A 1 112 ? 13.533 1.595 -14.593 1.00 75.25 112 HIS A N 1
ATOM 846 C CA . HIS A 1 112 ? 14.575 0.583 -14.672 1.00 75.25 112 HIS A CA 1
ATOM 847 C C . HIS A 1 112 ? 15.199 0.528 -16.065 1.00 75.25 112 HIS A C 1
ATOM 849 O O . HIS A 1 112 ? 16.420 0.555 -16.156 1.00 75.25 112 HIS A O 1
ATOM 855 N N . PHE A 1 113 ? 14.376 0.543 -17.114 1.00 79.56 113 PHE A N 1
ATOM 856 C CA . PHE A 1 113 ? 14.833 0.555 -18.499 1.00 79.56 113 PHE A CA 1
ATOM 857 C C . PHE A 1 113 ? 15.699 1.775 -18.848 1.00 79.56 113 PHE A C 1
ATOM 859 O O . PHE A 1 113 ? 16.736 1.628 -19.478 1.00 79.56 113 PHE A O 1
ATOM 866 N N . TYR A 1 114 ? 15.326 2.975 -18.395 1.00 75.00 114 TYR A N 1
ATOM 867 C CA . TYR A 1 114 ? 16.098 4.195 -18.676 1.00 75.00 114 TYR A CA 1
ATOM 868 C C . TYR A 1 114 ? 17.482 4.226 -17.995 1.00 75.00 114 TYR A C 1
ATOM 870 O O . TYR A 1 114 ? 18.364 4.974 -18.408 1.00 75.00 114 TYR A O 1
ATOM 878 N N . ARG A 1 115 ? 17.669 3.463 -16.910 1.00 66.56 115 ARG A N 1
ATOM 879 C CA . ARG A 1 115 ? 18.921 3.438 -16.128 1.00 66.56 115 ARG A CA 1
ATOM 880 C C . ARG A 1 115 ? 19.871 2.308 -16.533 1.00 66.56 115 ARG A C 1
ATOM 882 O O . ARG A 1 115 ? 21.014 2.322 -16.079 1.00 66.56 115 ARG A O 1
ATOM 889 N N . SER A 1 116 ? 19.376 1.325 -17.284 1.00 61.56 116 SER A N 1
ATOM 890 C CA . SER A 1 116 ? 20.139 0.200 -17.846 1.00 61.56 116 SER A CA 1
ATOM 891 C C . SER A 1 116 ? 20.759 0.549 -19.190 1.00 61.56 116 SER A C 1
ATOM 893 O O . SER A 1 116 ? 21.895 0.086 -19.425 1.00 61.56 116 SER A O 1
#

Organism: NCBI:txid450367

pLDDT: mean 88.75, std 8.57, range [54.53, 97.38]

Foldseek 3Di:
DDDDAAEDLDPVVQVVCVVVVHHHPYYFPHSDLVRCLVPVLVVDDAQAEAEAEDAPPDDCSNQVSNVVSRYHYHYDHPYYDDDDPCVVVVVVCVVVVVDPDDDDPDPVVVVSVVVD

Radius of gyration: 18.75 Å; chains: 1; bounding box: 36×33×55 Å

Sequence (116 aa):
MKLPKIAVIGSKTEAALKRHGYKADFVPAQFVAEGFVAEFNTLLDPGARVLLAKGNLARAVIAEAINEAGAICDEVIIYHTVLPRSSEKLVQLIKNHEIDIMTFTSSSTVNHFYRS